Protein AF-A0A497KX03-F1 (afdb_monomer_lite)

Structure (mmCIF, N/CA/C/O backbone):
data_AF-A0A497KX03-F1
#
_entry.id   AF-A0A497KX03-F1
#
loop_
_atom_site.group_PDB
_atom_site.id
_atom_site.type_symbol
_atom_site.label_atom_id
_atom_site.label_alt_id
_atom_site.label_comp_id
_atom_site.label_asym_id
_atom_site.label_entity_id
_atom_site.label_seq_id
_atom_site.pdbx_PDB_ins_code
_atom_site.Cartn_x
_atom_site.Cartn_y
_atom_site.Cartn_z
_atom_site.occupancy
_atom_site.B_iso_or_equiv
_atom_site.auth_seq_id
_atom_site.auth_comp_id
_atom_site.auth_asym_id
_atom_site.auth_atom_id
_atom_site.pdbx_PDB_model_num
ATOM 1 N N . MET A 1 1 ? -4.405 -12.300 -12.109 1.00 59.16 1 MET A N 1
ATOM 2 C CA . MET A 1 1 ? -3.567 -11.089 -12.338 1.00 59.16 1 MET A CA 1
ATOM 3 C C . MET A 1 1 ? -3.945 -10.302 -13.600 1.00 59.16 1 MET A C 1
ATOM 5 O O . MET A 1 1 ? -4.297 -9.139 -13.464 1.00 59.16 1 MET A O 1
ATOM 9 N N . GLU A 1 2 ? -3.895 -10.875 -14.813 1.00 65.31 2 GLU A N 1
ATOM 10 C CA . GLU A 1 2 ? -4.189 -10.110 -16.049 1.00 65.31 2 GLU A CA 1
ATOM 11 C C . GLU A 1 2 ? -5.641 -9.600 -16.110 1.00 65.31 2 GLU A C 1
ATOM 13 O O . GLU A 1 2 ? -5.883 -8.462 -16.502 1.00 65.31 2 GLU A O 1
ATOM 18 N N . GLU A 1 3 ? -6.595 -10.402 -15.632 1.00 66.56 3 GLU A N 1
ATOM 19 C CA . GLU A 1 3 ? -8.009 -10.016 -15.547 1.00 66.56 3 GLU A CA 1
ATOM 20 C C . GLU A 1 3 ? -8.258 -8.889 -14.530 1.00 66.56 3 GLU A C 1
ATOM 22 O O . GLU A 1 3 ? -8.964 -7.932 -14.826 1.00 66.56 3 GLU A O 1
ATOM 27 N N . GLY A 1 4 ? -7.596 -8.920 -13.370 1.00 67.38 4 GLY A N 1
ATOM 28 C CA . GLY A 1 4 ? -7.683 -7.848 -12.373 1.00 67.38 4 GLY A CA 1
ATOM 29 C C . GLY A 1 4 ? -7.174 -6.501 -12.894 1.00 67.38 4 GLY A C 1
ATOM 30 O O . GLY A 1 4 ? -7.805 -5.467 -12.691 1.00 67.38 4 GLY A O 1
ATOM 31 N N . LEU A 1 5 ? -6.081 -6.509 -13.666 1.00 70.69 5 LEU A N 1
ATOM 32 C CA . LEU A 1 5 ? -5.594 -5.309 -14.353 1.00 70.69 5 LEU A CA 1
ATOM 33 C C . LEU A 1 5 ? -6.588 -4.808 -15.410 1.00 70.69 5 LEU A C 1
ATOM 35 O O . LEU A 1 5 ? -6.721 -3.600 -15.599 1.00 70.69 5 LEU A O 1
ATOM 39 N N . ARG A 1 6 ? -7.303 -5.707 -16.099 1.00 70.75 6 ARG A N 1
ATOM 40 C CA . ARG A 1 6 ? -8.374 -5.318 -17.031 1.00 70.75 6 ARG A CA 1
ATOM 41 C C . ARG A 1 6 ? -9.545 -4.673 -16.295 1.00 70.75 6 ARG A C 1
ATOM 43 O O . ARG A 1 6 ? -10.022 -3.643 -16.767 1.00 70.75 6 ARG A O 1
ATOM 50 N N . ARG A 1 7 ? -9.951 -5.209 -15.140 1.00 74.62 7 ARG A N 1
ATOM 51 C CA . ARG A 1 7 ? -10.991 -4.612 -14.285 1.00 74.62 7 ARG A CA 1
ATOM 52 C C . ARG A 1 7 ? -10.592 -3.223 -13.795 1.00 74.62 7 ARG A C 1
ATOM 54 O O . ARG A 1 7 ? -11.344 -2.283 -14.001 1.00 74.62 7 ARG A O 1
ATOM 61 N N . LEU A 1 8 ? -9.365 -3.042 -13.300 1.00 76.81 8 LEU A N 1
ATOM 62 C CA . LEU A 1 8 ? -8.858 -1.717 -12.896 1.00 76.81 8 LEU A CA 1
ATOM 63 C C . LEU A 1 8 ? -8.817 -0.705 -14.052 1.00 76.81 8 LEU A C 1
ATOM 65 O O . LEU A 1 8 ? -9.052 0.483 -13.843 1.00 76.81 8 LEU A O 1
ATOM 69 N N . ARG A 1 9 ? -8.513 -1.162 -15.276 1.00 73.44 9 ARG A N 1
ATOM 70 C CA . ARG A 1 9 ? -8.497 -0.297 -16.469 1.00 73.44 9 ARG A CA 1
ATOM 71 C C . ARG A 1 9 ? -9.891 0.093 -16.952 1.00 73.44 9 ARG A C 1
ATOM 73 O O . ARG A 1 9 ? -10.014 1.140 -17.576 1.00 73.44 9 ARG A O 1
ATOM 80 N N . ARG A 1 10 ? -10.898 -0.755 -16.730 1.00 72.44 10 ARG A N 1
ATOM 81 C CA . ARG A 1 10 ? -12.291 -0.515 -17.140 1.00 72.44 10 ARG A CA 1
ATOM 82 C C . ARG A 1 10 ? -13.099 0.217 -16.076 1.00 72.44 10 ARG A C 1
ATOM 84 O O . ARG A 1 10 ? -13.992 0.973 -16.430 1.00 72.44 10 ARG A O 1
ATOM 91 N N . GLY A 1 11 ? -12.776 -0.004 -14.807 1.00 68.12 11 GLY A N 1
ATOM 92 C CA . GLY A 1 11 ? -13.467 0.611 -13.688 1.00 68.12 11 GLY A CA 1
ATOM 93 C C . GLY A 1 11 ? -13.183 2.106 -13.580 1.00 68.12 11 GLY A C 1
ATOM 94 O O . GLY A 1 11 ? -12.077 2.577 -13.859 1.00 68.12 11 GLY A O 1
ATOM 95 N N . GLU A 1 12 ? -14.179 2.843 -13.098 1.00 73.81 12 GLU A N 1
ATOM 96 C CA . GLU A 1 12 ? -14.097 4.281 -12.809 1.00 73.81 12 GLU A CA 1
ATOM 97 C C . GLU A 1 12 ? -13.540 4.574 -11.402 1.00 73.81 12 GLU A C 1
ATOM 99 O O . GLU A 1 12 ? -13.330 5.726 -11.036 1.00 73.81 12 GLU A O 1
ATOM 104 N N . ALA A 1 13 ? -13.256 3.535 -10.606 1.00 82.38 13 ALA A N 1
ATOM 105 C CA . ALA A 1 13 ? -12.823 3.666 -9.215 1.00 82.38 13 ALA A CA 1
ATOM 106 C C . ALA A 1 13 ? -11.539 4.493 -9.090 1.00 82.38 13 ALA A C 1
ATOM 108 O O . ALA A 1 13 ? -10.546 4.162 -9.732 1.00 82.38 13 ALA A O 1
ATOM 109 N N . ALA A 1 14 ? -11.513 5.538 -8.264 1.00 88.06 14 ALA A N 1
ATOM 110 C CA . ALA A 1 14 ? -10.296 6.310 -8.015 1.00 88.06 14 ALA A CA 1
ATOM 111 C C . ALA A 1 14 ? -9.157 5.391 -7.532 1.00 88.06 14 ALA A C 1
ATOM 113 O O . ALA A 1 14 ? -9.356 4.560 -6.646 1.00 88.06 14 ALA A O 1
ATOM 114 N N . LEU A 1 15 ? -7.980 5.502 -8.157 1.00 92.44 15 LEU A N 1
ATOM 115 C CA . LEU A 1 15 ? -6.821 4.684 -7.805 1.00 92.44 15 LEU A CA 1
ATOM 116 C C . LEU A 1 15 ? -5.862 5.510 -6.971 1.00 92.44 15 LEU A C 1
ATOM 118 O O . LEU A 1 15 ? -5.539 6.644 -7.324 1.00 92.44 15 LEU A O 1
ATOM 122 N N . TYR A 1 16 ? -5.382 4.905 -5.896 1.00 95.12 16 TYR A N 1
ATOM 123 C CA . TYR A 1 16 ? -4.467 5.536 -4.967 1.00 95.12 16 TYR A CA 1
ATOM 124 C C . TYR A 1 16 ? -3.169 4.748 -4.880 1.00 95.12 16 TYR A C 1
ATOM 126 O O . TYR A 1 16 ? -3.152 3.538 -5.111 1.00 95.12 16 TYR A O 1
ATOM 134 N N . TYR A 1 17 ? -2.081 5.438 -4.564 1.00 96.12 17 TYR A N 1
ATOM 135 C CA . TYR A 1 17 ? -0.816 4.797 -4.226 1.00 96.12 17 TYR A CA 1
ATOM 136 C C . TYR A 1 17 ? -0.093 5.574 -3.131 1.00 96.12 17 TYR A C 1
ATOM 138 O O . TYR A 1 17 ? -0.207 6.798 -3.043 1.00 96.12 17 TYR A O 1
ATOM 146 N N . SER A 1 18 ? 0.692 4.853 -2.341 1.00 96.75 18 SER A N 1
ATOM 147 C CA . SER A 1 18 ? 1.598 5.407 -1.342 1.00 96.75 18 SER A CA 1
ATOM 148 C C . SER A 1 18 ? 3.040 5.411 -1.872 1.00 96.75 18 SER A C 1
ATOM 150 O O . SER A 1 18 ? 3.401 4.630 -2.764 1.00 96.75 18 SER A O 1
ATOM 152 N N . GLN A 1 19 ? 3.910 6.262 -1.317 1.00 96.12 19 GLN A N 1
ATOM 153 C CA . GLN A 1 19 ? 5.355 6.121 -1.551 1.00 96.12 19 GLN A CA 1
ATOM 154 C C . GLN A 1 19 ? 5.899 4.783 -1.045 1.00 96.12 19 GLN A C 1
ATOM 156 O O . GLN A 1 19 ? 6.835 4.248 -1.641 1.00 96.12 19 GLN A O 1
ATOM 161 N N . PHE A 1 20 ? 5.295 4.212 -0.006 1.00 97.19 20 PHE A N 1
ATOM 162 C CA . PHE A 1 20 ? 5.655 2.898 0.511 1.00 97.19 20 PHE A CA 1
ATOM 163 C C . PHE A 1 20 ? 5.297 1.780 -0.480 1.00 97.19 20 PHE A C 1
ATOM 165 O O . PHE A 1 20 ? 6.070 0.839 -0.630 1.00 97.19 20 PHE A O 1
ATOM 172 N N . SER A 1 21 ? 4.249 1.945 -1.299 1.00 95.19 21 SER A N 1
ATOM 173 C CA . SER A 1 21 ? 3.969 1.027 -2.418 1.00 95.19 21 SER A CA 1
ATOM 174 C C . SER A 1 21 ? 5.073 1.059 -3.487 1.00 95.19 21 SER A C 1
ATOM 176 O O . SER A 1 21 ? 5.396 0.042 -4.100 1.00 95.19 21 SER A O 1
ATOM 178 N N . ILE A 1 22 ? 5.685 2.228 -3.726 1.00 95.81 22 ILE A N 1
ATOM 179 C CA . ILE A 1 22 ? 6.853 2.333 -4.617 1.00 95.81 22 ILE A CA 1
ATOM 180 C C . ILE A 1 22 ? 8.054 1.626 -3.985 1.00 95.81 22 ILE A C 1
ATOM 182 O O . ILE A 1 22 ? 8.794 0.937 -4.689 1.00 95.81 22 ILE A O 1
ATOM 186 N N . LEU A 1 23 ? 8.235 1.768 -2.671 1.00 96.25 23 LEU A N 1
ATOM 187 C CA . LEU A 1 23 ? 9.293 1.090 -1.930 1.00 96.25 23 LEU A CA 1
ATOM 188 C C . LEU A 1 23 ? 9.172 -0.436 -2.074 1.00 96.25 23 LEU A C 1
ATOM 190 O O . LEU A 1 23 ? 10.113 -1.084 -2.530 1.00 96.25 23 LEU A O 1
ATOM 194 N N . GLU A 1 24 ? 7.992 -1.001 -1.837 1.00 93.69 24 GLU A N 1
ATOM 195 C CA . GLU A 1 24 ? 7.698 -2.417 -2.089 1.00 93.69 24 GLU A CA 1
ATOM 196 C C . GLU A 1 24 ? 7.984 -2.854 -3.535 1.00 93.69 24 GLU A C 1
ATOM 198 O O . GLU A 1 24 ? 8.602 -3.899 -3.799 1.00 93.69 24 GLU A O 1
ATOM 203 N N . ALA A 1 25 ? 7.577 -2.032 -4.507 1.00 94.62 25 ALA A N 1
ATOM 204 C CA . ALA A 1 25 ? 7.826 -2.302 -5.917 1.00 94.62 25 ALA A CA 1
ATOM 205 C C . ALA A 1 25 ? 9.333 -2.354 -6.229 1.00 94.62 25 ALA A C 1
ATOM 207 O O . ALA A 1 25 ? 9.761 -3.193 -7.029 1.00 94.62 25 ALA A O 1
ATOM 208 N N . LEU A 1 26 ? 10.151 -1.519 -5.577 1.00 96.56 26 LEU A N 1
ATOM 209 C CA . LEU A 1 26 ? 11.612 -1.559 -5.693 1.00 96.56 26 LEU A CA 1
ATOM 210 C C . LEU A 1 26 ? 12.189 -2.858 -5.120 1.00 96.56 26 LEU A C 1
ATOM 212 O O . LEU A 1 26 ? 13.021 -3.487 -5.776 1.00 96.56 26 LEU A O 1
ATOM 216 N N . TRP A 1 27 ? 11.723 -3.324 -3.959 1.00 94.81 27 TRP A N 1
ATOM 217 C CA . TRP A 1 27 ? 12.141 -4.624 -3.408 1.00 94.81 27 TRP A CA 1
ATOM 218 C C . TRP A 1 27 ? 11.794 -5.776 -4.357 1.00 94.81 27 TRP A C 1
ATOM 220 O O . TRP A 1 27 ? 12.605 -6.679 -4.601 1.00 94.81 27 TRP A O 1
ATOM 230 N N . THR A 1 28 ? 10.614 -5.726 -4.970 1.00 93.19 28 THR A N 1
ATOM 231 C CA . THR A 1 28 ? 10.201 -6.697 -5.989 1.00 93.19 28 THR A CA 1
ATOM 232 C C . THR A 1 28 ? 11.065 -6.613 -7.250 1.00 93.19 28 THR A C 1
ATOM 234 O O . THR A 1 28 ? 11.480 -7.653 -7.776 1.00 93.19 28 THR A O 1
ATOM 237 N N . ALA A 1 29 ? 11.432 -5.409 -7.693 1.00 96.69 29 ALA A N 1
ATOM 238 C CA . ALA A 1 29 ? 12.375 -5.207 -8.790 1.00 96.69 29 ALA A CA 1
ATOM 239 C C . ALA A 1 29 ? 13.753 -5.808 -8.472 1.00 96.69 29 ALA A C 1
ATOM 241 O O . ALA A 1 29 ? 14.287 -6.556 -9.292 1.00 96.69 29 ALA A O 1
ATOM 242 N N . VAL A 1 30 ? 14.289 -5.593 -7.265 1.00 97.62 30 VAL A N 1
ATOM 243 C CA . VAL A 1 30 ? 15.559 -6.192 -6.811 1.00 97.62 30 VAL A CA 1
ATOM 244 C C . VAL A 1 30 ? 15.497 -7.721 -6.859 1.00 97.62 30 VAL A C 1
ATOM 246 O O . VAL A 1 30 ? 16.406 -8.362 -7.397 1.00 97.62 30 VAL A O 1
ATOM 249 N N . ARG A 1 31 ? 14.408 -8.329 -6.367 1.00 96.31 31 ARG A N 1
ATOM 250 C CA . ARG A 1 31 ? 14.191 -9.785 -6.470 1.00 96.31 31 ARG A CA 1
ATOM 251 C C . ARG A 1 31 ? 14.160 -10.253 -7.929 1.00 96.31 31 ARG A C 1
ATOM 253 O O . ARG A 1 31 ? 14.711 -11.307 -8.245 1.00 96.31 31 ARG A O 1
ATOM 260 N N . SER A 1 32 ? 13.557 -9.475 -8.826 1.00 96.75 32 SER A N 1
ATOM 261 C CA . SER A 1 32 ? 13.508 -9.778 -10.261 1.00 96.75 32 SER A CA 1
ATOM 262 C C . SER A 1 32 ? 14.870 -9.643 -10.953 1.00 96.75 32 SER A C 1
ATOM 264 O O . SER A 1 32 ? 15.184 -10.455 -11.826 1.00 96.75 32 SER A O 1
ATOM 266 N N . ILE A 1 33 ? 15.690 -8.660 -10.560 1.00 97.94 33 ILE A N 1
ATOM 267 C CA . ILE A 1 33 ? 17.060 -8.460 -11.065 1.00 97.94 33 ILE A CA 1
ATOM 268 C C . ILE A 1 33 ? 17.915 -9.673 -10.709 1.00 97.94 33 ILE A C 1
ATOM 270 O O . ILE A 1 33 ? 18.517 -10.278 -11.591 1.00 97.94 33 ILE A O 1
ATOM 274 N N . ARG A 1 34 ? 17.888 -10.093 -9.437 1.00 97.00 34 ARG A N 1
ATOM 275 C CA . ARG A 1 34 ? 18.624 -11.276 -8.951 1.00 97.00 34 ARG A CA 1
ATOM 276 C C . ARG A 1 34 ? 18.250 -12.565 -9.691 1.00 97.00 34 ARG A C 1
ATOM 278 O O . ARG A 1 34 ? 19.054 -13.485 -9.757 1.00 97.00 34 ARG A O 1
ATOM 285 N N . ARG A 1 35 ? 17.040 -12.632 -10.252 1.00 97.00 35 ARG A N 1
ATOM 286 C CA . ARG A 1 35 ? 16.529 -13.773 -11.030 1.00 97.00 35 ARG A CA 1
ATOM 287 C C . ARG A 1 35 ? 16.740 -13.633 -12.544 1.00 97.00 35 ARG A C 1
ATOM 289 O O . ARG A 1 35 ? 16.283 -14.502 -13.279 1.00 97.00 35 ARG A O 1
ATOM 296 N N . GLY A 1 36 ? 17.356 -12.547 -13.021 1.00 96.25 36 GLY A N 1
ATOM 297 C CA . GLY A 1 36 ? 17.569 -12.289 -14.450 1.00 96.25 36 GLY A CA 1
ATOM 298 C C . GLY A 1 36 ? 16.285 -12.026 -15.249 1.00 96.25 36 GLY A C 1
ATOM 299 O O . GLY A 1 36 ? 16.266 -12.226 -16.457 1.00 96.25 36 GLY A O 1
ATOM 300 N N . ARG A 1 37 ? 15.191 -11.615 -14.591 1.00 95.62 37 ARG A N 1
ATOM 301 C CA . ARG A 1 37 ? 13.864 -11.407 -15.218 1.00 95.62 37 ARG A CA 1
ATOM 302 C C . ARG A 1 37 ? 13.428 -9.944 -15.250 1.00 95.62 37 ARG A C 1
ATOM 304 O O . ARG A 1 37 ? 12.299 -9.638 -15.623 1.00 95.62 37 ARG A O 1
ATOM 311 N N . PHE A 1 38 ? 14.279 -9.037 -14.778 1.00 97.44 38 PHE A N 1
ATOM 312 C CA . PHE A 1 38 ? 13.936 -7.625 -14.685 1.00 97.44 38 PHE A CA 1
ATOM 313 C C . PHE A 1 38 ? 13.907 -6.955 -16.060 1.00 97.44 38 PHE A C 1
ATOM 315 O O . PHE A 1 38 ? 14.830 -7.104 -16.855 1.00 97.44 38 PHE A O 1
ATOM 322 N N . ASN A 1 39 ? 12.855 -6.178 -16.306 1.00 97.06 39 ASN A N 1
ATOM 323 C CA . ASN A 1 39 ? 12.717 -5.342 -17.489 1.00 97.06 39 ASN A CA 1
ATOM 324 C C . ASN A 1 39 ? 12.647 -3.876 -17.041 1.00 97.06 39 ASN A C 1
ATOM 326 O O . ASN A 1 39 ? 11.625 -3.434 -16.510 1.00 97.06 39 ASN A O 1
ATOM 330 N N . ALA A 1 40 ? 13.743 -3.146 -17.252 1.00 96.88 40 ALA A N 1
ATOM 331 C CA . ALA A 1 40 ? 13.888 -1.760 -16.815 1.00 96.88 40 ALA A CA 1
ATOM 332 C C . ALA A 1 40 ? 12.875 -0.821 -17.486 1.00 96.88 40 ALA A C 1
ATOM 334 O O . ALA A 1 40 ? 12.261 -0.002 -16.804 1.00 96.88 40 ALA A O 1
ATOM 335 N N . GLU A 1 41 ? 12.636 -0.988 -18.789 1.00 97.19 41 GLU A N 1
ATOM 336 C CA . GLU A 1 41 ? 11.681 -0.169 -19.543 1.00 97.19 41 GLU A CA 1
ATOM 337 C C . GLU A 1 41 ? 10.255 -0.339 -19.019 1.00 97.19 41 GLU A C 1
ATOM 339 O O . GLU A 1 41 ? 9.546 0.641 -18.782 1.00 97.19 41 GLU A O 1
ATOM 344 N N . ARG A 1 42 ? 9.840 -1.582 -18.748 1.00 95.12 42 ARG A N 1
ATOM 345 C CA . ARG A 1 42 ? 8.514 -1.870 -18.186 1.00 95.12 42 ARG A CA 1
ATOM 346 C C . ARG A 1 42 ? 8.359 -1.298 -16.778 1.00 95.12 42 ARG A C 1
ATOM 348 O O . ARG A 1 42 ? 7.304 -0.753 -16.463 1.00 95.12 42 ARG A O 1
ATOM 355 N N . PHE A 1 43 ? 9.392 -1.407 -15.944 1.00 96.00 43 PHE A N 1
ATOM 356 C CA . PHE A 1 43 ? 9.378 -0.838 -14.597 1.00 96.00 43 PHE A CA 1
ATOM 357 C C . PHE A 1 43 ? 9.275 0.692 -14.638 1.00 96.00 43 PHE A C 1
ATOM 359 O O . PHE A 1 43 ? 8.415 1.275 -13.976 1.00 96.00 43 PHE A O 1
ATOM 366 N N . ARG A 1 44 ? 10.075 1.341 -15.494 1.00 96.06 44 ARG A N 1
ATOM 367 C CA . ARG A 1 44 ? 10.032 2.791 -15.715 1.00 96.06 44 ARG A CA 1
ATOM 368 C C . ARG A 1 44 ? 8.662 3.252 -16.211 1.00 96.06 44 ARG A C 1
ATOM 370 O O . ARG A 1 44 ? 8.126 4.217 -15.676 1.00 96.06 44 ARG A O 1
ATOM 377 N N . ALA A 1 45 ? 8.073 2.563 -17.189 1.00 95.06 45 ALA A N 1
ATOM 378 C CA . ALA A 1 45 ? 6.736 2.882 -17.692 1.00 95.06 45 ALA A CA 1
ATOM 379 C C . ALA A 1 45 ? 5.655 2.772 -16.598 1.00 95.06 45 ALA A C 1
ATOM 381 O O . ALA A 1 45 ? 4.750 3.607 -16.538 1.00 95.06 45 ALA A O 1
ATOM 382 N N . GLY A 1 46 ? 5.773 1.781 -15.707 1.00 93.19 46 GLY A N 1
ATOM 383 C CA . GLY A 1 46 ? 4.906 1.637 -14.536 1.00 93.19 46 GLY A CA 1
ATOM 384 C C . GLY A 1 46 ? 5.011 2.827 -13.582 1.00 93.19 46 GLY A C 1
ATOM 385 O O . GLY A 1 46 ? 3.994 3.427 -13.246 1.00 93.19 46 GLY A O 1
ATOM 386 N N . LEU A 1 47 ? 6.234 3.228 -13.217 1.00 94.94 47 LEU A N 1
ATOM 387 C CA . LEU A 1 47 ? 6.457 4.393 -12.354 1.00 94.94 47 LEU A CA 1
ATOM 388 C C . LEU A 1 47 ? 5.926 5.687 -12.975 1.00 94.94 47 LEU A C 1
ATOM 390 O O . LEU A 1 47 ? 5.230 6.435 -12.298 1.00 94.94 47 LEU A O 1
ATOM 394 N N . LEU A 1 48 ? 6.189 5.924 -14.265 1.00 94.12 48 LEU A N 1
ATOM 395 C CA . LEU A 1 48 ? 5.655 7.093 -14.970 1.00 94.12 48 LEU A CA 1
ATOM 396 C C . LEU A 1 48 ? 4.123 7.110 -14.973 1.00 94.12 48 LEU A C 1
ATOM 398 O O . LEU A 1 48 ? 3.519 8.172 -14.849 1.00 94.12 48 LEU A O 1
ATOM 402 N N . SER A 1 49 ? 3.490 5.942 -15.089 1.00 91.31 49 SER A N 1
ATOM 403 C CA . SER A 1 49 ? 2.031 5.839 -15.033 1.00 91.31 49 SER A CA 1
ATOM 404 C C . SER A 1 49 ? 1.494 6.220 -13.653 1.00 91.31 49 SER A C 1
ATOM 406 O O . SER A 1 49 ? 0.503 6.935 -13.583 1.00 91.31 49 SER A O 1
ATOM 408 N N . LEU A 1 50 ? 2.153 5.807 -12.567 1.00 91.50 50 LEU A N 1
ATOM 409 C CA . LEU A 1 50 ? 1.752 6.181 -11.205 1.00 91.50 50 LEU A CA 1
ATOM 410 C C . LEU A 1 50 ? 1.943 7.679 -10.925 1.00 91.50 50 LEU A C 1
ATOM 412 O O . LEU A 1 50 ? 1.128 8.278 -10.231 1.00 91.50 50 LEU A O 1
ATOM 416 N N . THR A 1 51 ? 3.010 8.292 -11.447 1.00 88.56 51 THR A N 1
ATOM 417 C CA . THR A 1 51 ? 3.383 9.668 -11.078 1.00 88.56 51 THR A CA 1
ATOM 418 C C . THR A 1 51 ? 2.840 10.751 -12.006 1.00 88.56 51 THR A C 1
ATOM 420 O O . THR A 1 51 ? 2.653 11.876 -11.550 1.00 88.56 51 THR A O 1
ATOM 423 N N . PHE A 1 52 ? 2.589 10.446 -13.282 1.00 88.06 52 PHE A N 1
ATOM 424 C CA . PHE A 1 52 ? 2.143 11.435 -14.274 1.00 88.06 52 PHE A CA 1
ATOM 425 C C . PHE A 1 52 ? 0.716 11.213 -14.780 1.00 88.06 52 PHE A C 1
ATOM 427 O O . PHE A 1 52 ? 0.147 12.116 -15.395 1.00 88.06 52 PHE A O 1
ATOM 434 N N . SER A 1 53 ? 0.119 10.037 -14.565 1.00 86.62 53 SER A N 1
ATOM 435 C CA . SER A 1 53 ? -1.268 9.817 -14.971 1.00 86.62 53 SER A CA 1
ATOM 436 C C . SER A 1 53 ? -2.228 10.480 -13.981 1.00 86.62 53 SER A C 1
ATOM 438 O O . SER A 1 53 ? -2.127 10.209 -12.786 1.00 86.62 53 SER A O 1
ATOM 440 N N . PRO A 1 54 ? -3.248 11.226 -14.447 1.00 85.81 54 PRO A N 1
ATOM 441 C CA . PRO A 1 54 ? -4.306 11.734 -13.570 1.00 85.81 54 PRO A CA 1
ATOM 442 C C . PRO A 1 54 ? -5.174 10.610 -12.980 1.00 85.81 54 PRO A C 1
ATOM 444 O O . PRO A 1 54 ? -6.014 10.859 -12.121 1.00 85.81 54 PRO A O 1
ATOM 447 N N . ARG A 1 55 ? -5.001 9.364 -13.446 1.00 86.94 55 ARG A N 1
ATOM 448 C CA . ARG A 1 55 ? -5.736 8.197 -12.954 1.00 86.94 55 ARG A CA 1
ATOM 449 C C . ARG A 1 55 ? -5.360 7.824 -11.519 1.00 86.94 55 ARG A C 1
ATOM 451 O O . ARG A 1 55 ? -6.196 7.238 -10.832 1.00 86.94 55 ARG A O 1
ATOM 458 N N . PHE A 1 56 ? -4.127 8.126 -11.109 1.00 91.94 56 PHE A N 1
ATOM 459 C CA . PHE A 1 56 ? -3.576 7.767 -9.809 1.00 91.94 56 PHE A CA 1
ATOM 460 C C . PHE A 1 56 ? -3.414 9.004 -8.934 1.00 91.94 56 PHE A C 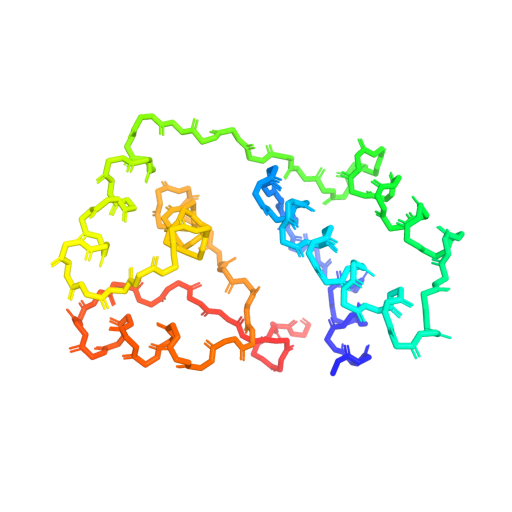1
ATOM 462 O O . PHE A 1 56 ? -2.798 9.989 -9.332 1.00 91.94 56 PHE A O 1
ATOM 469 N N . THR A 1 57 ? -3.937 8.930 -7.718 1.00 94.88 57 THR A N 1
ATOM 470 C CA . THR A 1 57 ? -3.754 9.952 -6.691 1.00 94.88 57 THR A CA 1
ATOM 471 C C . THR A 1 57 ? -2.783 9.439 -5.645 1.00 94.88 57 THR A C 1
ATOM 473 O O . THR A 1 57 ? -2.934 8.345 -5.107 1.00 94.88 57 THR A O 1
ATOM 476 N N . ARG A 1 58 ? -1.758 10.231 -5.352 1.00 95.94 58 ARG A N 1
ATOM 477 C CA . ARG A 1 58 ? -0.798 9.885 -4.314 1.00 95.94 58 ARG A CA 1
ATOM 478 C C . ARG A 1 58 ? -1.379 10.180 -2.930 1.00 95.94 58 ARG A C 1
ATOM 480 O O . ARG A 1 58 ? -1.857 11.289 -2.698 1.00 95.94 58 ARG A O 1
ATOM 487 N N . ILE A 1 59 ? -1.267 9.227 -2.013 1.00 96.50 59 ILE A N 1
ATOM 488 C CA . ILE A 1 59 ? -1.547 9.423 -0.587 1.00 96.50 59 ILE A CA 1
ATOM 489 C C . ILE A 1 59 ? -0.342 10.101 0.076 1.00 96.50 59 ILE A C 1
ATOM 491 O O . ILE A 1 59 ? 0.810 9.867 -0.296 1.00 96.50 59 ILE A O 1
ATOM 495 N N . THR A 1 60 ? -0.623 10.991 1.028 1.00 96.69 60 THR A N 1
ATOM 496 C CA . THR A 1 60 ? 0.381 11.518 1.959 1.00 96.69 60 THR A CA 1
ATOM 497 C C . THR A 1 60 ? -0.009 11.077 3.356 1.00 96.69 60 THR A C 1
ATOM 499 O O . THR A 1 60 ? -1.016 11.535 3.895 1.00 96.69 60 THR A O 1
ATOM 502 N N . GLU A 1 61 ? 0.778 10.169 3.908 1.00 97.94 61 GLU A N 1
ATOM 503 C CA . GLU A 1 61 ? 0.568 9.562 5.212 1.00 97.94 61 GLU A CA 1
ATOM 504 C C . GLU A 1 61 ? 0.643 10.641 6.299 1.00 97.94 61 GLU A C 1
ATOM 506 O O . GLU A 1 61 ? 1.539 11.494 6.305 1.00 97.94 61 GLU A O 1
ATOM 511 N N . ASN A 1 62 ? -0.306 10.610 7.230 1.00 97.31 62 ASN A N 1
ATOM 512 C CA . ASN A 1 62 ? -0.331 11.518 8.370 1.00 97.31 62 ASN A CA 1
ATOM 513 C C . ASN A 1 62 ? 0.241 10.831 9.625 1.00 97.31 62 ASN A C 1
ATOM 515 O O . ASN A 1 62 ? 0.596 9.654 9.614 1.00 97.31 62 ASN A O 1
ATOM 519 N N . VAL A 1 63 ? 0.338 11.578 10.729 1.00 98.19 63 VAL A N 1
ATOM 520 C CA . VAL A 1 63 ? 0.853 11.047 12.005 1.00 98.19 63 VAL A CA 1
ATOM 521 C C . VAL A 1 63 ? 0.060 9.822 12.471 1.00 98.19 63 VAL A C 1
ATOM 523 O O . VAL A 1 63 ? 0.659 8.877 12.977 1.00 98.19 63 VAL A O 1
ATOM 526 N N . GLU A 1 64 ? -1.259 9.818 12.260 1.00 98.38 64 GLU A N 1
ATOM 527 C CA . GLU A 1 64 ? -2.142 8.722 12.663 1.00 98.38 64 GLU A CA 1
ATOM 528 C C . GLU A 1 64 ? -1.760 7.411 11.970 1.00 98.38 64 GLU A C 1
ATOM 530 O O . GLU A 1 64 ? -1.526 6.424 12.667 1.00 98.38 64 GLU A O 1
ATOM 535 N N . VAL A 1 65 ? -1.566 7.423 10.643 1.00 98.62 65 VAL A N 1
ATOM 536 C CA . VAL A 1 65 ? -1.126 6.249 9.862 1.00 98.62 65 VAL A CA 1
ATOM 537 C C . VAL A 1 65 ? 0.115 5.607 10.481 1.00 98.62 65 VAL A C 1
ATOM 539 O O . VAL A 1 65 ? 0.127 4.406 10.748 1.00 98.62 65 VAL A O 1
ATOM 542 N N . TYR A 1 66 ? 1.145 6.404 10.774 1.00 98.50 66 TYR A N 1
ATOM 543 C CA . TYR A 1 66 ? 2.390 5.882 11.338 1.00 98.50 66 TYR A CA 1
ATOM 544 C C . TYR A 1 66 ? 2.212 5.333 12.755 1.00 98.50 66 TYR A C 1
ATOM 546 O O . TYR A 1 66 ? 2.736 4.266 13.079 1.00 98.50 66 TYR A O 1
ATOM 554 N N . THR A 1 67 ? 1.467 6.039 13.607 1.00 98.44 67 THR A N 1
ATOM 555 C CA . THR A 1 67 ? 1.236 5.588 14.986 1.00 98.44 67 THR A CA 1
ATOM 556 C C . THR A 1 67 ? 0.391 4.320 15.051 1.00 98.44 67 THR A C 1
ATOM 558 O O . THR A 1 67 ? 0.681 3.438 15.856 1.00 98.44 67 THR A O 1
ATOM 561 N N . GLU A 1 68 ? -0.613 4.179 14.185 1.00 98.19 68 GLU A N 1
ATOM 562 C CA . GLU A 1 68 ? -1.440 2.974 14.113 1.00 98.19 68 GLU A CA 1
ATOM 563 C C . GLU A 1 68 ? -0.687 1.800 13.470 1.00 98.19 68 GLU A C 1
ATOM 565 O O . GLU A 1 68 ? -0.895 0.651 13.858 1.00 98.19 68 GLU A O 1
ATOM 570 N N . ALA A 1 69 ? 0.235 2.059 12.538 1.00 98.44 69 ALA A N 1
ATOM 571 C CA . ALA A 1 69 ? 1.073 1.014 11.952 1.00 98.44 69 ALA A CA 1
ATOM 572 C C . ALA A 1 69 ? 2.012 0.389 12.997 1.00 98.44 69 A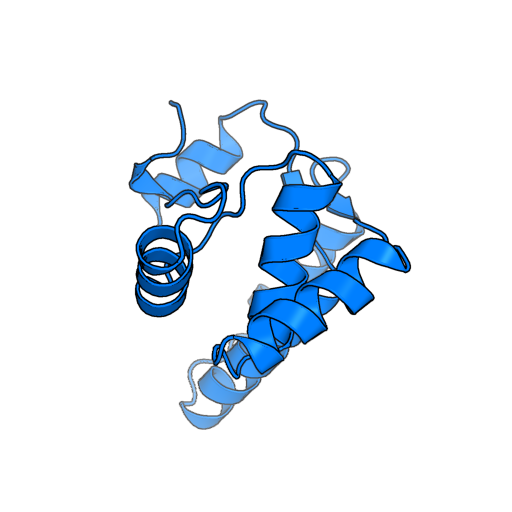LA A C 1
ATOM 574 O O . ALA A 1 69 ? 2.194 -0.829 13.020 1.00 98.44 69 ALA A O 1
ATOM 575 N N . LEU A 1 70 ? 2.548 1.198 13.919 1.00 98.44 70 LEU A N 1
ATOM 576 C CA . LEU A 1 70 ? 3.338 0.698 15.049 1.00 98.44 70 LEU A CA 1
ATOM 577 C C . LEU A 1 70 ? 2.511 -0.180 15.994 1.00 98.44 70 LEU A C 1
ATOM 579 O O . LEU A 1 70 ? 3.012 -1.193 16.472 1.00 98.44 70 LEU A O 1
ATOM 583 N N . LYS A 1 71 ? 1.232 0.137 16.217 1.00 98.06 71 LYS A N 1
ATOM 584 C CA . LYS A 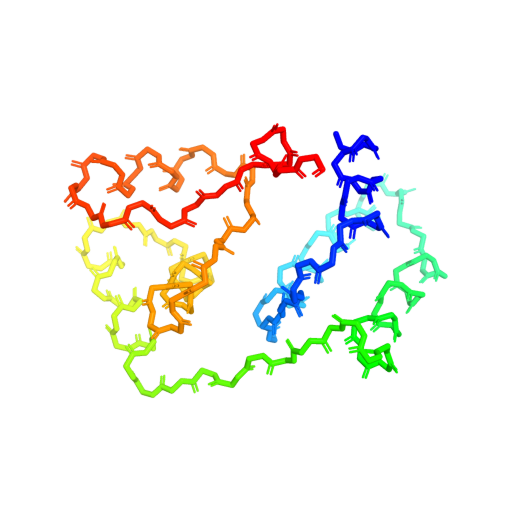1 71 ? 0.357 -0.717 17.036 1.00 98.06 71 LYS A CA 1
ATOM 585 C C . LYS A 1 71 ? 0.161 -2.101 16.419 1.00 98.06 71 LYS A C 1
ATOM 587 O O . LYS A 1 71 ? 0.081 -3.080 17.151 1.00 98.06 71 LYS A O 1
ATOM 592 N N . LEU A 1 72 ? 0.108 -2.215 15.090 1.00 98.06 72 LEU A N 1
ATOM 593 C CA . LEU A 1 72 ? 0.037 -3.522 14.420 1.00 98.06 72 LEU A CA 1
ATOM 594 C C . LEU A 1 72 ? 1.318 -4.335 14.612 1.00 98.06 72 LEU A C 1
ATOM 596 O O . LEU A 1 72 ? 1.249 -5.544 14.837 1.00 98.06 72 LEU A O 1
ATOM 600 N N . TYR A 1 73 ? 2.466 -3.657 14.610 1.00 98.12 73 TYR A N 1
ATOM 601 C CA . TYR A 1 73 ? 3.742 -4.269 14.961 1.00 98.12 73 TYR A CA 1
ATOM 602 C C . TYR A 1 73 ? 3.743 -4.786 16.402 1.00 98.12 73 TYR A C 1
ATOM 604 O O . TYR A 1 73 ? 4.078 -5.943 16.640 1.00 98.12 73 TYR A O 1
ATOM 612 N N . GLU A 1 74 ? 3.280 -3.986 17.366 1.00 97.75 74 GLU A N 1
ATOM 613 C CA . GLU A 1 74 ? 3.123 -4.425 18.763 1.00 97.75 74 GLU A CA 1
ATOM 614 C C . GLU A 1 74 ? 2.127 -5.585 18.907 1.00 97.75 74 GLU A C 1
ATOM 616 O O . GLU A 1 74 ? 2.269 -6.437 19.785 1.00 97.75 74 GLU A O 1
ATOM 621 N N . MET A 1 75 ? 1.129 -5.654 18.024 1.00 97.06 75 MET A N 1
ATOM 622 C CA . MET A 1 75 ? 0.206 -6.782 17.938 1.00 97.06 75 MET A CA 1
ATOM 623 C C . MET A 1 75 ? 0.838 -8.022 17.293 1.00 97.06 75 MET A C 1
ATOM 625 O O . MET A 1 75 ? 0.244 -9.090 17.405 1.00 97.06 75 MET A O 1
ATOM 629 N N . GLY A 1 76 ? 2.022 -7.940 16.688 1.00 96.38 76 GLY A N 1
ATOM 630 C CA . GLY A 1 76 ? 2.779 -9.087 16.181 1.00 96.38 76 GLY A CA 1
ATOM 631 C C . GLY A 1 76 ? 2.804 -9.246 14.660 1.00 96.38 76 GLY A C 1
ATOM 632 O O . GLY A 1 76 ? 3.196 -10.313 14.202 1.00 96.38 76 GLY A O 1
ATOM 633 N N . HIS A 1 77 ? 2.395 -8.237 13.881 1.00 97.81 77 HIS A N 1
ATOM 634 C CA . HIS A 1 77 ? 2.657 -8.211 12.436 1.00 97.81 77 HIS A CA 1
ATOM 635 C C . HIS A 1 77 ? 3.921 -7.396 12.150 1.00 97.81 77 HIS A C 1
ATOM 637 O O . HIS A 1 77 ? 3.912 -6.168 12.242 1.00 97.81 77 HIS A O 1
ATOM 643 N N . GLU A 1 78 ? 5.025 -8.075 11.845 1.00 96.62 78 GLU A N 1
ATOM 644 C CA . GLU A 1 78 ? 6.358 -7.459 11.823 1.00 96.62 78 GLU A CA 1
ATOM 645 C C . GLU A 1 78 ? 6.650 -6.627 10.562 1.00 96.62 78 GLU A C 1
ATOM 647 O O . GLU A 1 78 ? 7.538 -5.769 10.595 1.00 96.62 78 GLU A O 1
ATOM 652 N N . ASP A 1 79 ? 5.905 -6.822 9.466 1.00 96.69 79 ASP A N 1
ATOM 653 C CA . ASP A 1 79 ? 6.099 -6.033 8.247 1.00 96.69 79 ASP A CA 1
ATOM 654 C C . ASP A 1 79 ? 5.488 -4.631 8.398 1.00 96.69 79 ASP A C 1
ATOM 656 O O . ASP A 1 79 ? 4.283 -4.403 8.259 1.00 96.69 79 ASP A O 1
ATOM 660 N N . LEU A 1 80 ? 6.354 -3.665 8.715 1.00 97.00 80 LEU A N 1
ATOM 661 C CA . LEU A 1 80 ? 5.969 -2.269 8.901 1.00 97.00 80 LEU A CA 1
ATOM 662 C C . LEU A 1 80 ? 5.464 -1.604 7.620 1.00 97.00 80 LEU A C 1
ATOM 664 O O . LEU A 1 80 ? 4.661 -0.676 7.721 1.00 97.00 80 LEU A O 1
ATOM 668 N N . ILE A 1 81 ? 5.927 -2.023 6.440 1.00 96.94 81 ILE A N 1
ATOM 669 C CA . ILE A 1 81 ? 5.472 -1.413 5.189 1.00 96.94 81 ILE A CA 1
ATOM 670 C C . ILE A 1 81 ? 4.024 -1.827 4.938 1.00 96.94 81 ILE A C 1
ATOM 672 O O . ILE A 1 81 ? 3.183 -0.958 4.707 1.00 96.94 81 ILE A O 1
ATOM 676 N N . ASP A 1 82 ? 3.710 -3.109 5.096 1.00 96.81 82 ASP A N 1
ATOM 677 C CA . ASP A 1 82 ? 2.335 -3.602 4.996 1.00 96.81 82 ASP A CA 1
ATOM 678 C C . ASP A 1 82 ? 1.424 -3.001 6.065 1.00 96.81 82 ASP A C 1
ATOM 680 O O . ASP A 1 82 ? 0.292 -2.609 5.770 1.00 96.81 82 ASP A O 1
ATOM 684 N N . ASN A 1 83 ? 1.930 -2.834 7.291 1.00 98.19 83 ASN A N 1
ATOM 685 C CA . ASN A 1 83 ? 1.194 -2.147 8.350 1.00 98.19 83 ASN A CA 1
ATOM 686 C C . ASN A 1 83 ? 0.843 -0.708 7.951 1.00 98.19 83 ASN A C 1
ATOM 688 O O . ASN A 1 83 ? -0.292 -0.283 8.163 1.00 98.19 83 ASN A O 1
ATOM 692 N N . ILE A 1 84 ? 1.782 0.039 7.361 1.00 98.56 84 ILE A N 1
ATOM 693 C CA . ILE A 1 84 ? 1.532 1.403 6.871 1.00 98.56 84 ILE A CA 1
ATOM 694 C C . ILE A 1 84 ? 0.491 1.387 5.747 1.00 98.56 84 ILE A C 1
ATOM 696 O O . ILE A 1 84 ? -0.486 2.128 5.824 1.00 98.56 84 ILE A O 1
ATOM 700 N N . LEU A 1 85 ? 0.644 0.518 4.744 1.00 98.12 85 LEU A N 1
ATOM 701 C CA . LEU A 1 85 ? -0.268 0.450 3.595 1.00 98.12 85 LEU A CA 1
ATOM 702 C C . LEU A 1 85 ? -1.693 0.041 3.993 1.00 98.12 85 LEU A C 1
ATOM 704 O O . LEU A 1 85 ? -2.680 0.575 3.475 1.00 98.12 85 LEU A O 1
ATOM 708 N N . TYR A 1 86 ? -1.829 -0.871 4.951 1.00 98.38 86 TYR A N 1
ATOM 709 C CA . TYR A 1 86 ? -3.130 -1.191 5.519 1.00 98.38 86 TYR A CA 1
ATOM 710 C C . TYR A 1 86 ? -3.701 -0.006 6.311 1.00 98.38 86 TYR A C 1
ATOM 712 O O . TYR A 1 86 ? -4.887 0.305 6.157 1.00 98.38 86 TYR A O 1
ATOM 720 N N . GLN A 1 87 ? -2.895 0.707 7.102 1.00 98.50 87 GLN A N 1
ATOM 721 C CA . GLN A 1 87 ? -3.381 1.877 7.839 1.00 98.50 87 GLN A CA 1
ATOM 722 C C . GLN A 1 87 ? -3.765 3.043 6.929 1.00 98.50 87 GLN A C 1
ATOM 724 O O . GLN A 1 87 ? -4.772 3.691 7.207 1.00 98.50 87 GLN A O 1
ATOM 729 N N . ASP A 1 88 ? -3.089 3.243 5.797 1.00 98.38 88 ASP A N 1
ATOM 730 C CA . ASP A 1 88 ? -3.550 4.169 4.757 1.00 98.38 88 ASP A CA 1
ATOM 731 C C . ASP A 1 88 ? -4.992 3.857 4.356 1.00 98.38 88 ASP A C 1
ATOM 733 O O . ASP A 1 88 ? -5.861 4.731 4.349 1.00 98.38 88 ASP A O 1
ATOM 737 N N . SER A 1 89 ? -5.294 2.587 4.088 1.00 98.12 89 SER A N 1
ATOM 738 C CA . SER A 1 89 ? -6.653 2.204 3.708 1.00 98.12 89 SER A CA 1
ATOM 739 C C . SER A 1 89 ? -7.681 2.431 4.818 1.00 98.12 89 SER A C 1
ATOM 741 O O . SER A 1 89 ? -8.831 2.770 4.543 1.00 98.12 89 SER A O 1
ATOM 743 N N . ARG A 1 90 ? -7.280 2.288 6.083 1.00 98.06 90 ARG A N 1
ATOM 744 C CA . ARG A 1 90 ? -8.160 2.468 7.243 1.00 98.06 90 ARG A CA 1
ATOM 745 C C . ARG A 1 90 ? -8.430 3.937 7.534 1.00 98.06 90 ARG A C 1
ATOM 747 O O . ARG A 1 90 ? -9.590 4.285 7.752 1.00 98.06 90 ARG A O 1
ATOM 754 N N . VAL A 1 91 ? -7.383 4.758 7.540 1.00 97.94 91 VAL A N 1
ATOM 755 C CA . VAL A 1 91 ? -7.429 6.188 7.876 1.00 97.94 91 VAL A CA 1
ATOM 756 C C . VAL A 1 91 ? -8.089 6.989 6.756 1.00 97.94 91 VAL A C 1
ATOM 758 O O . VAL A 1 91 ? -8.903 7.866 7.031 1.00 97.94 91 VAL A O 1
ATOM 761 N N . PHE A 1 92 ? -7.805 6.660 5.492 1.00 97.31 92 PHE A N 1
ATOM 762 C CA . PHE A 1 92 ? -8.366 7.365 4.333 1.00 97.31 92 PHE A CA 1
ATOM 763 C C . PHE A 1 92 ? -9.651 6.727 3.772 1.00 97.31 92 PHE A C 1
ATOM 765 O O . PHE A 1 92 ? -10.130 7.154 2.725 1.00 97.31 92 PHE A O 1
ATOM 772 N N . ASP A 1 93 ? -10.213 5.724 4.460 1.00 96.38 93 ASP A N 1
ATOM 773 C CA . ASP A 1 93 ? -11.425 4.981 4.067 1.00 96.38 93 ASP A CA 1
ATOM 774 C C . ASP A 1 93 ? -11.366 4.412 2.633 1.00 96.38 93 ASP A C 1
ATOM 776 O O . ASP A 1 93 ? -12.305 4.503 1.842 1.00 96.38 93 ASP A O 1
ATOM 780 N N . LEU A 1 94 ? -10.227 3.807 2.292 1.00 96.31 94 LEU A N 1
ATOM 781 C CA . LEU A 1 94 ? -9.964 3.196 0.991 1.00 96.31 94 LEU A CA 1
ATOM 782 C C . LEU A 1 94 ? -10.034 1.667 1.069 1.00 96.31 94 LEU A C 1
ATOM 784 O O . LEU A 1 94 ? -10.037 1.054 2.137 1.00 96.31 94 LEU A O 1
ATOM 788 N N . LYS A 1 95 ? -10.045 1.028 -0.103 1.00 96.25 95 LYS A N 1
ATOM 789 C CA . LYS A 1 95 ? -9.800 -0.411 -0.223 1.00 96.25 95 LYS A CA 1
ATOM 790 C C . LYS A 1 95 ? -8.319 -0.672 -0.472 1.00 96.25 95 LYS A C 1
ATOM 792 O O . LYS A 1 95 ? -7.739 -0.063 -1.369 1.00 96.25 95 LYS A O 1
ATOM 797 N N . PHE A 1 96 ? -7.726 -1.589 0.290 1.00 96.88 96 PHE A N 1
ATOM 798 C CA . PHE A 1 96 ? -6.337 -2.001 0.104 1.00 96.88 96 PHE A CA 1
ATOM 799 C C . PHE A 1 96 ? -6.255 -3.209 -0.830 1.00 96.88 96 PHE A C 1
ATOM 801 O O . PHE A 1 96 ? -6.600 -4.324 -0.445 1.00 96.88 96 PHE A O 1
ATOM 808 N N . LEU A 1 97 ? -5.817 -2.986 -2.071 1.00 95.19 97 LEU A N 1
ATOM 809 C CA . LEU A 1 97 ? -5.629 -4.063 -3.039 1.00 95.19 97 LEU A CA 1
ATOM 810 C C . LEU A 1 97 ? -4.354 -4.855 -2.716 1.00 95.19 97 LEU A C 1
ATOM 812 O O . LEU A 1 97 ? -3.256 -4.372 -2.985 1.00 95.19 97 LEU A O 1
ATOM 816 N N . THR A 1 98 ? -4.499 -6.073 -2.199 1.00 94.94 98 THR A N 1
ATOM 817 C CA . THR A 1 98 ? -3.377 -6.953 -1.839 1.00 94.94 98 THR A CA 1
ATOM 818 C C . THR A 1 98 ? -3.680 -8.419 -2.166 1.00 94.94 98 THR A C 1
ATOM 820 O O . THR A 1 98 ? -4.837 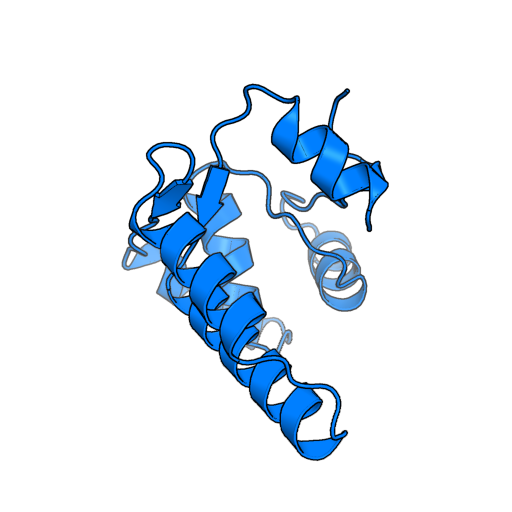-8.825 -2.272 1.00 94.94 98 THR A O 1
ATOM 823 N N . LEU A 1 99 ? -2.622 -9.203 -2.378 1.00 93.88 99 LEU A N 1
ATOM 824 C CA . LEU A 1 99 ? -2.664 -10.665 -2.510 1.00 93.88 99 LEU A CA 1
ATOM 825 C C . LEU A 1 99 ? -2.046 -11.367 -1.291 1.00 93.88 99 LEU A C 1
ATOM 827 O O . LEU A 1 99 ? -1.911 -12.588 -1.304 1.00 93.88 99 LEU A O 1
ATOM 831 N N . ASP A 1 100 ? -1.624 -10.600 -0.287 1.00 95.06 100 ASP A N 1
ATOM 832 C CA . ASP A 1 100 ? -1.023 -11.134 0.925 1.00 95.06 100 ASP A CA 1
ATOM 833 C C . ASP A 1 100 ? -2.110 -11.721 1.834 1.00 95.06 100 ASP A C 1
ATOM 835 O O . ASP A 1 100 ? -2.893 -10.991 2.448 1.00 95.06 100 ASP A O 1
ATOM 839 N N . GLU A 1 101 ? -2.204 -13.051 1.869 1.00 95.38 101 GLU A N 1
ATOM 840 C CA . GLU A 1 101 ? -3.187 -13.722 2.719 1.00 95.38 101 GLU A CA 1
ATOM 841 C C . GLU A 1 101 ? -2.743 -13.767 4.187 1.00 95.38 101 GLU A C 1
ATOM 843 O O . GLU A 1 101 ? -3.606 -13.781 5.055 1.00 95.38 101 GLU A O 1
ATOM 848 N N . GLU A 1 102 ? -1.441 -13.693 4.488 1.00 96.31 102 GLU A N 1
ATOM 849 C CA . GLU A 1 102 ? -0.944 -13.642 5.870 1.00 96.31 102 GLU A CA 1
ATOM 850 C C . GLU A 1 102 ? -1.408 -12.348 6.550 1.00 96.31 102 GLU A C 1
ATOM 852 O O . GLU A 1 102 ? -1.993 -12.386 7.638 1.00 96.31 102 GLU A O 1
ATOM 857 N N . LEU A 1 103 ? -1.275 -11.211 5.862 1.00 97.31 103 LEU A N 1
ATOM 858 C CA . LEU A 1 103 ? -1.810 -9.933 6.325 1.00 97.31 103 LEU A CA 1
ATOM 859 C C . LEU A 1 103 ? -3.340 -9.979 6.473 1.00 97.31 103 LEU A C 1
ATOM 861 O O . LEU A 1 103 ? -3.889 -9.508 7.473 1.00 97.31 103 LEU A O 1
ATOM 865 N N . ARG A 1 104 ? -4.056 -10.543 5.490 1.00 97.69 104 ARG A N 1
ATOM 866 C CA . ARG A 1 104 ? -5.530 -10.650 5.521 1.00 97.69 104 ARG A CA 1
ATOM 867 C C . ARG A 1 104 ? -6.009 -11.510 6.690 1.00 97.69 104 ARG A C 1
ATOM 869 O O . ARG A 1 104 ? -6.941 -11.120 7.399 1.00 97.69 104 ARG A O 1
ATOM 876 N N . GLU A 1 105 ? -5.369 -12.649 6.922 1.00 97.69 105 GLU A N 1
ATOM 877 C CA . GLU A 1 105 ? -5.635 -13.526 8.061 1.00 97.69 105 GLU A CA 1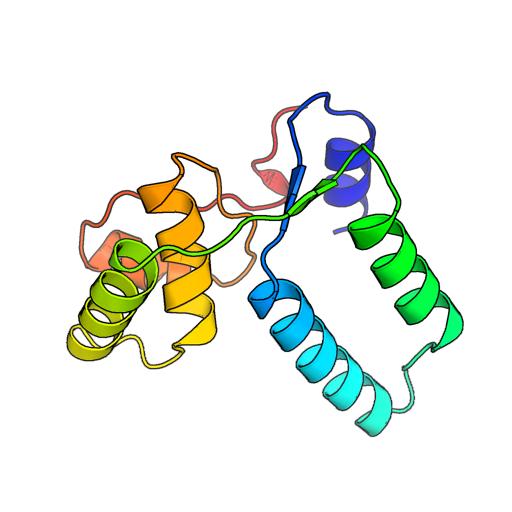
ATOM 878 C C . GLU A 1 105 ? -5.305 -12.838 9.385 1.00 97.69 105 GLU A C 1
ATOM 880 O O . GLU A 1 105 ? -6.117 -12.902 10.310 1.00 97.69 105 GLU A O 1
ATOM 885 N N . PHE A 1 106 ? -4.185 -12.114 9.472 1.00 98.19 106 PHE A N 1
ATOM 886 C CA . PHE A 1 106 ? -3.826 -11.330 10.654 1.00 98.19 106 PHE A CA 1
ATOM 887 C C . PHE A 1 106 ? -4.900 -10.283 10.990 1.00 98.19 106 PHE A C 1
ATOM 889 O O . PHE A 1 106 ? -5.384 -10.233 12.125 1.00 98.19 106 PHE A O 1
ATOM 896 N N . ILE A 1 107 ? -5.332 -9.490 10.003 1.00 98.06 107 ILE A N 1
ATOM 897 C CA . ILE A 1 107 ? -6.369 -8.455 10.161 1.00 98.06 107 ILE A CA 1
ATOM 898 C C . ILE A 1 107 ? -7.671 -9.072 10.683 1.00 98.06 107 ILE A C 1
ATOM 900 O O . ILE A 1 107 ? -8.229 -8.601 11.682 1.00 98.06 107 ILE A O 1
ATOM 904 N N . ARG A 1 108 ? -8.143 -10.147 10.040 1.00 97.56 108 ARG A N 1
ATOM 905 C CA . ARG A 1 108 ? -9.387 -10.836 10.421 1.00 97.56 108 ARG A CA 1
ATOM 906 C C . ARG A 1 108 ? -9.270 -11.511 11.783 1.00 97.56 108 ARG A C 1
ATOM 908 O O . ARG A 1 108 ? -10.169 -11.370 12.608 1.00 97.56 108 ARG A O 1
ATOM 915 N N . GLY A 1 109 ? -8.161 -12.198 12.043 1.00 97.75 109 GLY A N 1
ATOM 916 C CA . GLY A 1 109 ? -7.893 -12.905 13.296 1.00 97.75 109 GLY A CA 1
ATOM 917 C C . GLY A 1 109 ? -7.807 -11.975 14.506 1.00 97.75 109 GLY A C 1
ATOM 918 O O . GLY A 1 109 ? -8.151 -12.375 15.617 1.00 97.75 109 GLY A O 1
ATOM 919 N N . ARG A 1 110 ? -7.413 -10.713 14.299 1.00 96.75 110 ARG A N 1
ATOM 920 C CA . ARG A 1 110 ? -7.408 -9.661 15.329 1.00 96.75 110 ARG A CA 1
ATOM 921 C C . ARG A 1 110 ? -8.712 -8.864 15.419 1.00 96.75 110 ARG A C 1
ATOM 923 O O . ARG A 1 110 ? -8.803 -7.969 16.256 1.00 96.75 110 ARG A O 1
ATOM 930 N N . GLY A 1 111 ? -9.717 -9.175 14.597 1.00 96.69 111 GLY A N 1
ATOM 931 C CA . GLY A 1 111 ? -11.003 -8.472 14.586 1.00 96.69 111 GLY A CA 1
ATOM 932 C C . GLY A 1 111 ? -10.903 -7.014 14.125 1.00 96.69 111 GLY A C 1
ATOM 933 O O . GLY A 1 111 ? -11.744 -6.190 14.489 1.00 96.69 111 GLY A O 1
ATOM 934 N N . LEU A 1 112 ? -9.866 -6.673 13.355 1.00 97.44 112 LEU A N 1
ATOM 935 C CA . LEU A 1 112 ? -9.704 -5.341 12.781 1.00 97.44 112 LEU A CA 1
ATOM 936 C C . LEU A 1 112 ? -10.658 -5.167 11.583 1.00 97.44 112 LEU A C 1
ATOM 938 O O . LEU A 1 112 ? -11.109 -6.141 10.981 1.00 97.44 112 LEU A O 1
ATOM 942 N N . ARG A 1 113 ? -10.988 -3.920 11.211 1.00 97.50 113 ARG A N 1
ATOM 943 C CA . ARG A 1 113 ? -11.841 -3.661 10.033 1.00 97.50 113 ARG A CA 1
ATOM 944 C C . ARG A 1 113 ? -11.112 -4.114 8.768 1.00 97.50 113 ARG A C 1
ATOM 946 O O . ARG A 1 113 ? -10.149 -3.476 8.360 1.00 97.50 113 ARG A O 1
ATOM 953 N N . ASP A 1 114 ? -11.628 -5.147 8.115 1.00 97.38 114 ASP A N 1
ATOM 954 C CA . ASP A 1 114 ? -11.078 -5.630 6.850 1.00 97.38 114 ASP A CA 1
ATOM 955 C C . ASP A 1 114 ? -11.384 -4.640 5.709 1.00 97.38 114 ASP A C 1
ATOM 957 O O . ASP A 1 114 ? -12.508 -4.521 5.207 1.00 97.38 114 ASP A O 1
ATOM 961 N N . THR A 1 115 ? -10.368 -3.868 5.336 1.00 97.69 115 THR A N 1
ATOM 962 C CA . THR A 1 115 ? -10.364 -2.965 4.178 1.00 97.69 115 THR A CA 1
ATOM 963 C C . THR A 1 115 ? -9.713 -3.604 2.956 1.00 97.69 115 THR A C 1
ATOM 965 O O . THR A 1 115 ? -9.677 -2.976 1.895 1.00 97.69 115 THR A O 1
ATOM 968 N N . THR A 1 116 ? -9.210 -4.834 3.070 1.00 97.50 116 THR A N 1
ATOM 969 C CA . THR A 1 116 ? -8.476 -5.489 1.992 1.00 97.50 116 THR A CA 1
ATOM 970 C C . THR A 1 116 ? -9.408 -5.937 0.870 1.00 97.50 116 THR A C 1
ATOM 972 O O . THR A 1 116 ? -10.606 -6.164 1.058 1.00 97.50 116 THR A O 1
ATOM 975 N N . ILE A 1 117 ? -8.850 -6.046 -0.328 1.00 95.44 117 ILE A N 1
ATOM 976 C CA . ILE A 1 117 ? -9.523 -6.577 -1.505 1.00 95.44 117 ILE A CA 1
ATOM 977 C C . ILE A 1 117 ? -8.487 -7.259 -2.399 1.00 95.44 117 ILE A C 1
ATOM 979 O O . ILE A 1 117 ? -7.350 -6.807 -2.500 1.00 95.44 117 ILE A O 1
ATOM 983 N N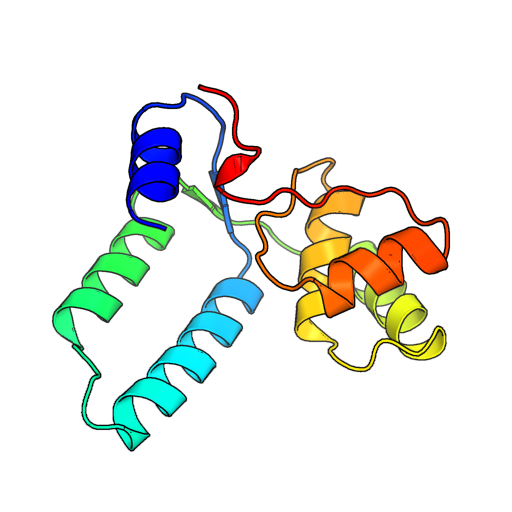 . THR A 1 118 ? -8.874 -8.338 -3.058 1.00 93.50 118 THR A N 1
ATOM 984 C CA . THR A 1 118 ? -8.080 -9.015 -4.086 1.00 93.50 118 THR A CA 1
ATOM 985 C C . THR A 1 118 ? -8.509 -8.552 -5.479 1.00 93.50 118 THR A C 1
ATOM 987 O O . THR A 1 118 ? -9.617 -8.038 -5.664 1.00 93.50 118 THR A O 1
ATOM 990 N N . PRO A 1 119 ? -7.672 -8.746 -6.510 1.00 88.75 119 PRO A N 1
ATOM 991 C CA . PRO A 1 119 ? -8.053 -8.437 -7.884 1.00 88.75 119 PRO A CA 1
ATOM 992 C C . PRO A 1 119 ? -9.330 -9.155 -8.359 1.00 88.75 119 PRO A C 1
ATOM 994 O O . PRO A 1 119 ? -10.047 -8.632 -9.212 1.00 88.75 119 PRO A O 1
ATOM 997 N N . GLU A 1 120 ? -9.617 -10.342 -7.828 1.00 87.75 120 GLU A N 1
ATOM 998 C CA . GLU A 1 120 ? -10.799 -11.148 -8.137 1.00 87.75 120 GLU A CA 1
ATOM 999 C C . GLU A 1 120 ? -12.078 -10.598 -7.484 1.00 87.75 120 GLU A C 1
ATOM 1001 O O . GLU A 1 120 ? -13.164 -10.742 -8.054 1.00 87.75 120 GLU A O 1
ATOM 1006 N N . GLU A 1 121 ? -11.939 -9.924 -6.340 1.00 89.31 121 GLU A N 1
ATOM 1007 C CA . GLU A 1 121 ? -13.014 -9.259 -5.590 1.00 89.31 121 GLU A CA 1
ATOM 1008 C C . GLU A 1 121 ? -13.335 -7.852 -6.130 1.00 89.31 121 GLU A C 1
ATOM 1010 O O . GLU A 1 121 ? -14.334 -7.255 -5.726 1.00 89.31 121 GLU A O 1
ATOM 1015 N N . LEU A 1 122 ? -12.522 -7.311 -7.051 1.00 84.81 122 LEU A N 1
ATOM 1016 C CA . LEU A 1 122 ? -12.794 -6.015 -7.676 1.00 84.81 122 LEU A CA 1
ATOM 1017 C C . LEU A 1 122 ? -14.145 -6.035 -8.411 1.00 84.81 122 LEU A C 1
ATOM 1019 O O . LEU A 1 122 ? -14.385 -6.968 -9.193 1.00 84.81 122 LEU A O 1
ATOM 1023 N N . PRO A 1 123 ? -14.988 -4.998 -8.219 1.00 74.12 123 PRO A N 1
ATOM 1024 C CA . PRO A 1 123 ? -16.248 -4.874 -8.939 1.00 74.12 123 PRO A CA 1
ATOM 1025 C C . PRO A 1 123 ? -15.997 -4.816 -10.452 1.00 74.12 123 PRO A C 1
ATOM 1027 O O . PRO A 1 123 ? -14.951 -4.336 -10.903 1.00 74.12 123 PRO A O 1
ATOM 1030 N N . LEU A 1 124 ? -16.945 -5.370 -11.214 1.00 60.56 124 LEU A N 1
ATOM 1031 C CA . LEU A 1 124 ? -16.932 -5.366 -12.679 1.00 60.56 124 LEU A CA 1
ATOM 1032 C C . LEU A 1 124 ? -17.164 -3.965 -13.246 1.00 60.56 124 LEU A C 1
ATOM 1034 O O . LEU A 1 124 ? -18.005 -3.238 -12.674 1.00 60.56 124 LEU A O 1
#

Foldseek 3Di:
DVLLVVLLVPDPDQAEDEVLNVVVVVVVQVVCVVVVNHDPVVSVVVVCCQPPPPSYDYDDDDPQLQVQLVVLVVVPPVPSSVSSQVSSCVVVVAAREDPDVVVVCSCVVVVHPHSYDYSVRRDD

Radius of gyration: 15.15 Å; chains: 1; bounding box: 36×26×38 Å

Sequence (124 aa):
MEEGLRRLRRGEAALYYSQFSILEALWTAVRSIRRGRFNAERFRAGLLSLTFSPRFTRITENVEVYTEALKLYEMGHEDLIDNILYQDSRVFDLKFLTLDEELREFIRGRGLRDTTITPEELPL

pLDDT: mean 92.66, std 8.98, range [59.16, 98.62]

Secondary structure (DSSP, 8-state):
-HHHHHHHHH--PPEEE-HHHHHHHHHHHHHHHHTT---HHHHHHHHHHHHH-TTEEE----HHHHHHHHHHHHTT---HHHHHHHHHHHHTT--EE---HHHHHHHHHTT----EE-TTTS--